Protein AF-A0A1H2U9B5-F1 (afdb_monomer_lite)

Foldseek 3Di:
DDDDPPPVVVVVVVVVVVVVVVVCVVVVVVVVVVVVVVVVVVVVVVVVVVVVVVVVCCCVQPVPLQNVQDDDDDDPDCVQWDWDDDSPDDDDDDDPDDDDDDDDTDTPPDDPPDDDD

Organism: NCBI:txid1122204

Sequence (117 aa):
MRVSGFASGMDIDQTVKDLMRAERQPINKLNQQKQTLEWQTEMYQDVNKRFFDFRNTIFDSIMKKSSMTDRSATSTNDSRVSATASADAGKCYLFGQRGQTAGKISIAEQLRTGGRT

Radius of gyration: 40.45 Å; chains: 1; bounding box: 82×22×120 Å

Structure (mmCIF, N/CA/C/O backbone):
data_AF-A0A1H2U9B5-F1
#
_entry.id   AF-A0A1H2U9B5-F1
#
loop_
_atom_site.group_PDB
_atom_site.id
_atom_site.type_symbol
_atom_site.label_atom_id
_atom_site.label_alt_id
_atom_site.label_comp_id
_atom_site.label_asym_id
_atom_site.label_entity_id
_atom_site.label_seq_id
_atom_site.pdbx_PDB_ins_code
_atom_site.Cartn_x
_atom_site.Cartn_y
_atom_site.Cartn_z
_atom_site.occupancy
_atom_site.B_iso_or_equiv
_atom_site.auth_seq_id
_atom_site.auth_comp_id
_atom_site.auth_asym_id
_atom_site.auth_atom_id
_atom_site.pdbx_PDB_model_num
ATOM 1 N N . MET A 1 1 ? -55.841 12.483 52.444 1.00 50.00 1 MET A N 1
ATOM 2 C CA . MET A 1 1 ? -56.048 11.501 51.358 1.00 50.00 1 MET A CA 1
ATOM 3 C C . MET A 1 1 ? -54.765 11.426 50.530 1.00 50.00 1 MET A C 1
ATOM 5 O O . MET A 1 1 ? -54.327 12.457 50.053 1.00 50.00 1 MET A O 1
ATOM 9 N N . ARG A 1 2 ? -54.150 10.234 50.465 1.00 55.69 2 ARG A N 1
ATOM 10 C CA . ARG A 1 2 ? -53.255 9.679 49.423 1.00 55.69 2 ARG A CA 1
ATOM 11 C C . ARG A 1 2 ? -52.296 10.618 48.657 1.00 55.69 2 ARG A C 1
ATOM 13 O O . ARG A 1 2 ? -52.652 11.158 47.621 1.00 55.69 2 ARG A O 1
ATOM 20 N N . VAL A 1 3 ? -51.025 10.594 49.065 1.00 54.19 3 VAL A N 1
ATOM 21 C CA . VAL A 1 3 ? -49.849 10.710 48.181 1.00 54.19 3 VAL A CA 1
ATOM 22 C C . VAL A 1 3 ? -48.895 9.581 48.579 1.00 54.19 3 VAL A C 1
ATOM 24 O O . VAL A 1 3 ? -48.069 9.735 49.468 1.00 54.19 3 VAL A O 1
ATOM 27 N N . SER A 1 4 ? -49.080 8.393 48.004 1.00 54.91 4 SER A N 1
ATOM 28 C CA . SER A 1 4 ? -48.183 7.244 48.231 1.00 54.91 4 SER A CA 1
ATOM 29 C C . SER A 1 4 ? -48.045 6.341 46.998 1.00 54.91 4 SER A C 1
ATOM 31 O O . SER A 1 4 ? -47.669 5.184 47.125 1.00 54.91 4 SER A O 1
ATOM 33 N N . GLY A 1 5 ? -48.395 6.842 45.806 1.00 59.06 5 GLY A N 1
ATOM 34 C CA . GLY A 1 5 ? -48.491 6.033 44.581 1.00 59.06 5 GLY A CA 1
ATOM 35 C C . GLY A 1 5 ? -47.499 6.367 43.461 1.00 59.06 5 GLY A C 1
ATOM 36 O O . GLY A 1 5 ? -47.541 5.697 42.441 1.00 59.06 5 GLY A O 1
ATOM 37 N N . PHE A 1 6 ? -46.628 7.375 43.610 1.00 58.81 6 PHE A N 1
ATOM 38 C CA . PHE A 1 6 ? -45.751 7.854 42.519 1.00 58.81 6 PHE A CA 1
ATOM 39 C C . PHE A 1 6 ? -44.243 7.640 42.736 1.00 58.81 6 PHE A C 1
ATOM 41 O O . PHE A 1 6 ? -43.470 7.828 41.802 1.00 58.81 6 PHE A O 1
ATOM 48 N N . ALA A 1 7 ? -43.799 7.235 43.929 1.00 58.94 7 ALA A N 1
ATOM 49 C CA . ALA A 1 7 ? -42.367 7.124 44.230 1.00 58.94 7 ALA A CA 1
ATOM 50 C C . ALA A 1 7 ? -41.742 5.784 43.796 1.00 58.94 7 ALA A C 1
ATOM 52 O O . ALA A 1 7 ? -40.543 5.716 43.553 1.00 58.94 7 ALA A O 1
ATOM 53 N N . SER A 1 8 ? -42.541 4.722 43.658 1.00 58.38 8 SER A N 1
ATOM 54 C CA . SER A 1 8 ? -42.009 3.373 43.420 1.00 58.38 8 SER A CA 1
ATOM 55 C C . SER A 1 8 ? -41.614 3.108 41.964 1.00 58.38 8 SER A C 1
ATOM 57 O O . SER A 1 8 ? -40.724 2.308 41.730 1.00 58.38 8 SER A O 1
ATOM 59 N N . GLY A 1 9 ? -42.221 3.779 40.979 1.00 65.44 9 GLY A N 1
ATOM 60 C CA . GLY A 1 9 ? -41.834 3.612 39.568 1.00 65.44 9 GLY A CA 1
ATOM 61 C C . GLY A 1 9 ? -40.499 4.284 39.225 1.00 65.44 9 GLY A C 1
ATOM 62 O O . GLY A 1 9 ? -39.685 3.714 38.512 1.00 65.44 9 GLY A O 1
ATOM 63 N N . MET A 1 10 ? -40.233 5.466 39.795 1.00 73.19 10 MET A N 1
ATOM 64 C CA . MET A 1 10 ? -39.047 6.266 39.461 1.00 73.19 10 MET A CA 1
ATOM 65 C C . MET A 1 10 ? -37.734 5.655 39.975 1.00 73.19 10 MET A C 1
ATOM 67 O O . MET A 1 10 ? -36.717 5.733 39.288 1.00 73.19 10 MET A O 1
ATOM 71 N N . ASP A 1 11 ? -37.751 5.038 41.156 1.00 73.50 11 ASP A N 1
ATOM 72 C CA . ASP A 1 11 ? -36.564 4.413 41.755 1.00 73.50 11 ASP A CA 1
ATOM 73 C C . ASP A 1 11 ? -36.271 3.028 41.141 1.00 73.50 11 ASP A C 1
ATOM 75 O O . ASP A 1 11 ? -35.123 2.646 40.909 1.00 73.50 11 ASP A O 1
ATOM 79 N N . ILE A 1 12 ? -37.320 2.295 40.751 1.00 75.44 12 ILE A N 1
ATOM 80 C CA . ILE A 1 12 ? -37.180 1.019 40.036 1.00 75.44 12 ILE A CA 1
ATOM 81 C C . ILE A 1 12 ? -36.638 1.249 38.618 1.00 75.44 12 ILE A C 1
ATOM 83 O O . ILE A 1 12 ? -35.716 0.560 38.194 1.00 75.44 12 ILE A O 1
ATOM 87 N N . ASP A 1 13 ? -37.127 2.255 37.891 1.00 77.81 13 ASP A N 1
ATOM 88 C CA . ASP A 1 13 ? -36.622 2.555 36.546 1.00 77.81 13 ASP A CA 1
ATOM 89 C C . ASP A 1 13 ? -35.153 3.017 36.548 1.00 77.81 13 ASP A C 1
ATOM 91 O O . ASP A 1 13 ? -34.411 2.702 35.614 1.00 77.81 13 ASP A O 1
ATOM 95 N N . GLN A 1 14 ? -34.712 3.742 37.586 1.00 83.25 14 GLN A N 1
ATOM 96 C CA . GLN A 1 14 ? -33.307 4.134 37.780 1.00 83.25 14 GLN A CA 1
ATOM 97 C C . GLN A 1 14 ? -32.426 2.921 38.096 1.00 83.25 14 GLN A C 1
ATOM 99 O O . GLN A 1 14 ? -31.440 2.680 37.399 1.00 83.25 14 GLN A O 1
ATOM 104 N N . THR A 1 15 ? -32.817 2.108 39.079 1.00 80.25 15 THR A N 1
ATOM 105 C CA . THR A 1 15 ? -32.062 0.905 39.466 1.00 80.25 15 THR A CA 1
ATOM 106 C C . THR A 1 15 ? -31.976 -0.117 38.331 1.00 80.25 15 THR A C 1
ATOM 108 O O . THR A 1 15 ? -30.903 -0.661 38.073 1.00 80.25 15 THR A O 1
ATOM 111 N N . VAL A 1 16 ? -33.056 -0.320 37.569 1.00 83.44 16 VAL A N 1
ATOM 112 C CA . VAL A 1 16 ? -33.062 -1.179 36.374 1.00 83.44 16 VAL A CA 1
ATOM 113 C C . VAL A 1 16 ? -32.195 -0.591 35.258 1.00 83.44 16 VAL A C 1
ATOM 115 O O . VAL A 1 16 ? -31.463 -1.336 34.602 1.00 83.44 16 VAL A O 1
ATOM 118 N N . LYS A 1 17 ? -32.211 0.732 35.037 1.00 84.44 17 LYS A N 1
ATOM 119 C CA . LYS A 1 17 ? -31.313 1.385 34.065 1.00 84.44 17 LYS A CA 1
ATOM 120 C C . LYS A 1 17 ? -29.847 1.211 34.422 1.00 84.44 17 LYS A C 1
ATOM 122 O O . LYS A 1 17 ? -29.038 0.969 33.525 1.00 84.44 17 LYS A O 1
ATOM 127 N N . ASP A 1 18 ? -29.500 1.353 35.691 1.00 83.12 18 ASP A N 1
ATOM 128 C CA . ASP A 1 18 ? -28.118 1.246 36.141 1.00 83.12 18 ASP A CA 1
ATOM 129 C C . ASP A 1 18 ? -27.631 -0.207 36.114 1.00 83.12 18 ASP A C 1
ATOM 131 O O . ASP A 1 18 ? -26.507 -0.462 35.675 1.00 83.12 18 ASP A O 1
ATOM 135 N N . LEU A 1 19 ? -28.506 -1.174 36.408 1.00 83.19 19 LEU A N 1
ATOM 136 C CA . LEU A 1 19 ? -28.222 -2.596 36.207 1.00 83.19 19 LEU A CA 1
ATOM 137 C C . LEU A 1 19 ? -28.031 -2.931 34.717 1.00 83.19 19 LEU A C 1
ATOM 139 O O . LEU A 1 19 ? -27.053 -3.574 34.341 1.00 83.19 19 LEU A O 1
ATOM 143 N N . MET A 1 20 ? -28.905 -2.413 33.846 1.00 83.75 20 MET A N 1
ATOM 144 C CA . MET A 1 20 ? -28.783 -2.544 32.388 1.00 83.75 20 MET A CA 1
ATOM 145 C C . MET A 1 20 ? -27.501 -1.895 31.84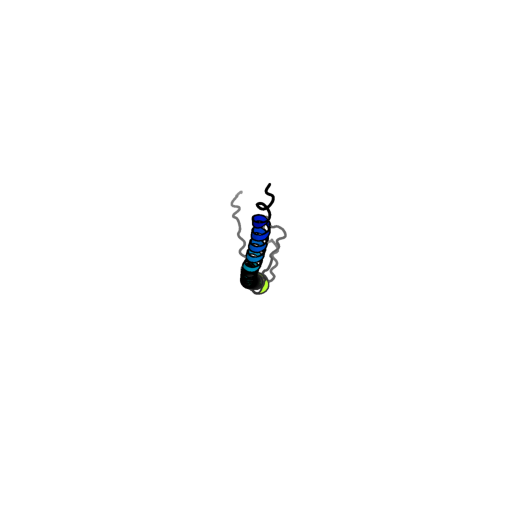9 1.00 83.75 20 MET A C 1
ATOM 147 O O . MET A 1 20 ? -26.919 -2.384 30.882 1.00 83.75 20 MET A O 1
ATOM 151 N N . ARG A 1 21 ? -27.030 -0.793 32.444 1.00 82.00 21 ARG A N 1
ATOM 152 C CA . ARG A 1 21 ? -25.741 -0.176 32.091 1.00 82.00 21 ARG A CA 1
ATOM 153 C C . ARG A 1 21 ? -24.562 -1.047 32.509 1.00 82.00 21 ARG A C 1
ATOM 155 O O . ARG A 1 21 ? -23.646 -1.204 31.704 1.00 82.00 21 ARG A O 1
ATOM 162 N N . ALA A 1 22 ? -24.593 -1.616 33.713 1.00 81.06 22 ALA A N 1
ATOM 163 C CA . ALA A 1 22 ? -23.559 -2.528 34.200 1.00 81.06 22 ALA A CA 1
ATOM 164 C C . ALA A 1 22 ? -23.458 -3.789 33.322 1.00 81.06 22 ALA A C 1
ATOM 166 O O . ALA A 1 22 ? -22.364 -4.170 32.915 1.00 81.06 22 ALA A O 1
ATOM 167 N N . GLU A 1 23 ? -24.595 -4.360 32.923 1.00 80.12 23 GLU A N 1
ATOM 168 C CA . GLU A 1 23 ? -24.694 -5.490 31.982 1.00 80.12 23 GLU A CA 1
ATOM 169 C C . GLU A 1 23 ? -24.221 -5.145 30.555 1.00 80.12 23 GLU A C 1
ATOM 171 O O . GLU A 1 23 ? -23.644 -5.977 29.855 1.00 80.12 23 GLU A O 1
ATOM 176 N N . ARG A 1 24 ? -24.392 -3.896 30.104 1.00 85.06 24 ARG A N 1
ATOM 177 C CA . ARG A 1 24 ? -23.911 -3.446 28.782 1.00 85.06 24 ARG A CA 1
ATOM 178 C C . ARG A 1 24 ? -22.403 -3.195 28.729 1.00 85.06 24 ARG A C 1
ATOM 180 O O . ARG A 1 24 ? -21.826 -3.224 27.643 1.00 85.06 24 ARG A O 1
ATOM 187 N N . GLN A 1 25 ? -21.740 -2.954 29.862 1.00 84.56 25 GLN A N 1
ATOM 188 C CA . GLN A 1 25 ? -20.287 -2.749 29.906 1.00 84.56 25 GLN A CA 1
ATOM 189 C C . GLN A 1 25 ? -19.459 -3.920 29.336 1.00 84.56 25 GLN A C 1
ATOM 191 O O . GLN A 1 25 ? -18.570 -3.647 28.522 1.00 84.56 25 GLN A O 1
ATOM 196 N N . PRO A 1 26 ? -19.694 -5.200 29.697 1.00 86.44 26 PRO A N 1
ATOM 197 C CA . PRO A 1 26 ? -18.961 -6.321 29.107 1.00 86.44 26 PRO A CA 1
ATOM 198 C C . PRO A 1 26 ? -19.242 -6.475 27.608 1.00 86.44 26 PRO A C 1
ATOM 200 O O . PRO A 1 26 ? -18.314 -6.732 26.844 1.00 86.44 26 PRO A O 1
ATOM 203 N N . ILE A 1 27 ? -20.479 -6.229 27.165 1.00 87.50 27 ILE A N 1
ATOM 204 C CA . ILE A 1 27 ? -20.845 -6.255 25.739 1.00 87.50 27 ILE A CA 1
ATOM 205 C C . ILE A 1 27 ? -20.052 -5.198 24.961 1.00 87.50 27 ILE A C 1
ATOM 207 O O . ILE A 1 27 ? -19.487 -5.490 23.908 1.00 87.50 27 ILE A O 1
ATOM 211 N N . ASN A 1 28 ? -19.936 -3.985 25.502 1.00 86.75 28 ASN A N 1
ATOM 212 C CA . ASN A 1 28 ? -19.150 -2.920 24.881 1.00 86.75 28 ASN A CA 1
ATOM 213 C C . ASN A 1 28 ? -17.660 -3.279 24.791 1.00 86.75 28 ASN A C 1
ATOM 215 O O . ASN A 1 28 ? -17.044 -3.040 23.754 1.00 86.75 28 ASN A O 1
ATOM 219 N N . LYS A 1 29 ? -17.087 -3.900 25.832 1.00 87.44 29 LYS A N 1
ATOM 220 C CA . LYS A 1 29 ? -15.699 -4.396 25.801 1.00 87.44 29 LYS A CA 1
ATOM 221 C C . LYS A 1 29 ? -15.496 -5.471 24.732 1.00 87.44 29 LYS A C 1
ATOM 223 O O . LYS A 1 29 ? -14.515 -5.407 24.000 1.00 87.44 29 LYS A O 1
ATOM 228 N N . LEU A 1 30 ? -16.421 -6.424 24.609 1.00 90.75 30 LEU A N 1
ATOM 229 C CA . LEU A 1 30 ? -16.357 -7.464 23.576 1.00 90.75 30 LEU A CA 1
ATOM 230 C C . LEU A 1 30 ? -16.445 -6.870 22.166 1.00 90.75 30 LEU A C 1
ATOM 232 O O . LEU A 1 30 ? -15.703 -7.288 21.281 1.00 90.75 30 LEU A O 1
ATOM 236 N N . ASN A 1 31 ? -17.296 -5.866 21.957 1.00 92.31 31 ASN A N 1
ATOM 237 C CA . ASN A 1 31 ? -17.392 -5.173 20.671 1.00 92.31 31 ASN A CA 1
ATOM 238 C C . ASN A 1 31 ? -16.112 -4.387 20.340 1.00 92.31 31 ASN A C 1
ATOM 240 O O . ASN A 1 31 ? -15.639 -4.455 19.211 1.00 92.31 31 ASN A O 1
ATOM 244 N N . GLN A 1 32 ? -15.503 -3.710 21.320 1.00 88.56 32 GLN A N 1
ATOM 245 C CA . GLN A 1 32 ? -14.209 -3.034 21.139 1.00 88.56 32 GLN A CA 1
ATOM 246 C C . GLN A 1 32 ? -13.085 -4.019 20.795 1.00 88.56 32 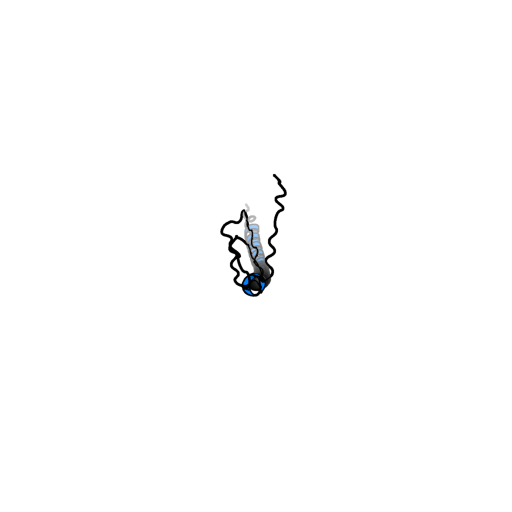GLN A C 1
ATOM 248 O O . GLN A 1 32 ? -12.264 -3.747 19.919 1.00 88.56 32 GLN A O 1
ATOM 253 N N . GLN A 1 33 ? -13.050 -5.181 21.454 1.00 92.06 33 GLN A N 1
ATOM 254 C CA . GLN A 1 33 ? -12.085 -6.239 21.146 1.00 92.06 33 GLN A CA 1
ATOM 255 C C . GLN A 1 33 ? -12.285 -6.799 19.736 1.00 92.06 33 GLN A C 1
ATOM 257 O O . GLN A 1 33 ? -11.304 -6.946 19.011 1.00 92.06 33 GLN A O 1
ATOM 262 N N . LYS A 1 34 ? -13.537 -7.056 19.327 1.00 93.50 34 LYS A N 1
ATOM 263 C CA . LYS A 1 34 ? -13.860 -7.476 17.955 1.00 93.50 34 LYS A CA 1
ATOM 264 C C . LYS A 1 34 ? -13.372 -6.460 16.933 1.00 93.50 34 LYS A C 1
ATOM 266 O O . LYS A 1 34 ? -12.620 -6.831 16.043 1.00 93.50 34 LYS A O 1
ATOM 271 N N . GLN A 1 35 ? -13.708 -5.188 17.126 1.00 93.06 35 GLN A N 1
ATOM 272 C CA . GLN A 1 35 ? -13.280 -4.113 16.234 1.00 93.06 35 GLN A CA 1
ATOM 273 C C . GLN A 1 35 ? -11.751 -4.008 16.149 1.00 93.06 35 GLN A C 1
ATOM 275 O O . GLN A 1 35 ? -11.187 -3.831 15.075 1.00 93.06 35 GLN A O 1
ATOM 280 N N . THR A 1 36 ? -11.060 -4.168 17.278 1.00 95.12 36 THR A N 1
ATOM 281 C CA . THR A 1 36 ? -9.592 -4.139 17.306 1.00 95.12 36 THR A CA 1
ATOM 282 C C . THR A 1 36 ? -8.995 -5.323 16.544 1.00 95.12 36 THR A C 1
ATOM 284 O O . THR A 1 36 ? -7.999 -5.164 15.842 1.00 95.12 36 THR A O 1
ATOM 287 N N . LEU A 1 37 ? -9.592 -6.509 16.669 1.00 94.44 37 LEU A N 1
ATOM 288 C CA . LEU A 1 37 ? -9.153 -7.709 15.961 1.00 94.44 37 LEU A CA 1
ATOM 289 C C . LEU A 1 37 ? -9.420 -7.602 14.454 1.00 94.44 37 LEU A C 1
ATOM 291 O O . LEU A 1 37 ? -8.543 -7.935 13.662 1.00 94.44 37 LEU A O 1
ATOM 295 N N . GLU A 1 38 ? -10.578 -7.070 14.063 1.00 95.88 38 GLU A N 1
ATOM 296 C CA . GLU A 1 38 ? -10.903 -6.744 12.671 1.00 95.88 38 GLU A CA 1
ATOM 297 C C . GLU A 1 38 ? -9.850 -5.798 12.083 1.00 95.88 38 GLU A C 1
ATOM 299 O O . GLU A 1 38 ? -9.204 -6.154 11.096 1.00 95.88 38 GLU A O 1
ATOM 304 N N . TRP A 1 39 ? -9.546 -4.682 12.755 1.00 96.44 39 TRP A N 1
ATOM 305 C CA . TRP A 1 39 ? -8.487 -3.768 12.318 1.00 96.44 39 TRP A CA 1
ATOM 306 C C . TRP A 1 39 ? -7.121 -4.438 12.206 1.00 96.44 39 TRP A C 1
ATOM 308 O O . TRP A 1 39 ? -6.402 -4.193 11.243 1.00 96.44 39 TRP A O 1
ATOM 318 N N . GLN A 1 40 ? -6.743 -5.308 13.145 1.00 94.75 40 GLN A N 1
ATOM 319 C CA . GLN A 1 40 ? -5.485 -6.050 13.028 1.00 94.75 40 GLN A CA 1
ATOM 320 C C . GLN A 1 40 ? -5.472 -6.909 11.762 1.00 94.75 40 GLN A C 1
ATOM 322 O O . GLN A 1 40 ? -4.509 -6.856 10.999 1.00 94.75 40 GLN A O 1
ATOM 327 N N . THR A 1 41 ? -6.540 -7.669 11.504 1.00 95.62 41 THR A N 1
ATOM 328 C CA . THR A 1 41 ? -6.623 -8.515 10.306 1.00 95.62 41 THR A CA 1
ATOM 329 C C . THR A 1 41 ? -6.608 -7.704 9.012 1.00 95.62 41 THR A C 1
ATOM 331 O O . THR A 1 41 ? -5.903 -8.082 8.075 1.00 95.62 41 THR A O 1
ATOM 334 N N . GLU A 1 42 ? -7.305 -6.567 8.970 1.00 95.50 42 GLU A N 1
ATOM 335 C CA . GLU A 1 42 ? -7.293 -5.643 7.834 1.00 95.50 42 GLU A CA 1
ATOM 336 C C . GLU A 1 42 ? -5.887 -5.094 7.581 1.00 95.50 42 GLU A C 1
ATOM 338 O O . GLU A 1 42 ? -5.412 -5.118 6.445 1.00 95.50 42 GLU A O 1
ATOM 343 N N . MET A 1 43 ? -5.178 -4.685 8.637 1.00 95.38 43 MET A N 1
ATOM 344 C CA . MET A 1 43 ? -3.803 -4.191 8.537 1.00 95.38 43 MET A CA 1
ATOM 345 C C . MET A 1 43 ? -2.846 -5.273 8.028 1.00 95.38 43 MET A C 1
ATOM 347 O O . MET A 1 43 ? -2.018 -4.992 7.163 1.00 95.38 43 MET A O 1
ATOM 351 N N . TYR A 1 44 ? -2.975 -6.523 8.487 1.00 95.31 44 TYR A N 1
ATOM 352 C CA . TYR A 1 44 ? -2.166 -7.629 7.961 1.00 95.31 44 TYR A CA 1
ATOM 353 C C . TYR A 1 44 ? -2.415 -7.870 6.470 1.00 95.31 44 TYR A C 1
ATOM 355 O O . TYR A 1 44 ? -1.469 -8.073 5.705 1.00 95.31 44 TYR A O 1
ATOM 363 N N . GLN A 1 45 ? -3.676 -7.833 6.040 1.00 96.19 45 GLN A N 1
ATOM 364 C CA . GLN A 1 45 ? -4.019 -8.001 4.630 1.00 96.19 45 GLN A CA 1
ATOM 365 C C . GLN A 1 45 ? -3.507 -6.840 3.771 1.00 96.19 45 GLN A C 1
ATOM 367 O O . GLN A 1 45 ? -2.982 -7.082 2.684 1.00 96.19 45 GLN A O 1
ATOM 372 N N . ASP A 1 46 ? -3.634 -5.599 4.244 1.00 96.31 46 ASP A N 1
ATOM 373 C CA . ASP A 1 46 ? -3.160 -4.408 3.534 1.00 96.31 46 ASP A CA 1
ATOM 374 C C . ASP A 1 46 ? -1.634 -4.416 3.383 1.00 96.31 46 ASP A C 1
ATOM 376 O O . ASP A 1 46 ? -1.106 -4.248 2.285 1.00 96.31 46 ASP A O 1
ATOM 380 N N . VAL A 1 47 ? -0.908 -4.725 4.459 1.00 95.31 47 VAL A N 1
ATOM 381 C CA . VAL A 1 47 ? 0.553 -4.856 4.422 1.00 95.31 47 VAL A CA 1
ATOM 382 C C . VAL A 1 47 ? 0.984 -5.925 3.414 1.00 95.31 47 VAL A C 1
ATOM 384 O O . VAL A 1 47 ? 1.888 -5.681 2.615 1.00 95.31 47 VAL A O 1
ATOM 387 N N . ASN A 1 48 ? 0.313 -7.080 3.379 1.00 93.94 48 ASN A N 1
ATOM 388 C CA . ASN A 1 48 ? 0.635 -8.134 2.417 1.00 93.94 48 ASN A CA 1
ATOM 389 C C . ASN A 1 48 ? 0.408 -7.694 0.957 1.00 93.94 48 ASN A C 1
ATOM 391 O O . ASN A 1 48 ? 1.250 -7.956 0.097 1.00 93.94 48 ASN A O 1
ATOM 395 N N . LYS A 1 49 ? -0.690 -6.977 0.677 1.00 95.81 49 LYS A N 1
ATOM 396 C CA . LYS A 1 49 ? -0.953 -6.400 -0.655 1.00 95.81 49 LYS A CA 1
ATOM 397 C C . LYS A 1 49 ? 0.135 -5.406 -1.053 1.00 95.81 49 LYS A C 1
ATOM 399 O O . LYS A 1 49 ? 0.717 -5.534 -2.125 1.00 95.81 49 LYS A O 1
ATOM 404 N N . ARG A 1 50 ? 0.495 -4.487 -0.153 1.00 93.25 50 ARG A N 1
ATOM 405 C CA . ARG A 1 50 ? 1.560 -3.501 -0.391 1.00 93.25 50 ARG A CA 1
ATOM 406 C C . ARG A 1 50 ? 2.909 -4.158 -0.679 1.00 93.25 50 ARG A C 1
ATOM 408 O O . ARG A 1 50 ? 3.627 -3.702 -1.565 1.00 93.25 50 ARG A O 1
ATOM 415 N N . PHE A 1 51 ? 3.256 -5.238 0.023 1.00 92.81 51 PHE A N 1
ATOM 416 C CA . PHE A 1 51 ? 4.481 -5.991 -0.262 1.00 92.81 51 PHE A CA 1
ATOM 417 C C . PHE A 1 51 ? 4.448 -6.671 -1.633 1.00 92.81 51 PHE A C 1
ATOM 419 O O . PHE A 1 51 ? 5.460 -6.666 -2.339 1.00 92.81 51 PHE A O 1
ATOM 426 N N . PHE A 1 52 ? 3.305 -7.230 -2.029 1.00 93.00 52 PHE A N 1
ATOM 427 C CA . PHE A 1 52 ? 3.127 -7.817 -3.356 1.00 93.00 52 PHE A CA 1
ATOM 428 C C . PHE A 1 52 ? 3.265 -6.767 -4.469 1.00 93.00 52 PHE A C 1
ATOM 430 O O . PHE A 1 52 ? 4.008 -6.978 -5.429 1.00 93.00 52 PHE A O 1
ATOM 437 N N . ASP A 1 53 ? 2.638 -5.605 -4.305 1.00 91.88 53 ASP A N 1
ATOM 438 C CA . ASP A 1 53 ? 2.707 -4.512 -5.278 1.00 91.88 53 ASP A CA 1
ATOM 439 C C . ASP A 1 53 ? 4.116 -3.923 -5.379 1.00 91.88 53 ASP A C 1
ATOM 441 O O . ASP A 1 53 ? 4.629 -3.701 -6.479 1.00 91.88 53 ASP A O 1
ATOM 445 N N . PHE A 1 54 ? 4.790 -3.734 -4.242 1.00 89.38 54 PHE A N 1
ATOM 446 C CA . PHE A 1 54 ? 6.180 -3.287 -4.201 1.00 89.38 54 PHE A CA 1
ATOM 447 C C . PHE A 1 54 ? 7.105 -4.264 -4.931 1.00 89.38 54 PHE A C 1
ATOM 449 O O . PHE A 1 54 ? 7.919 -3.850 -5.760 1.00 89.38 54 PHE A O 1
ATOM 456 N N . ARG A 1 55 ? 6.937 -5.569 -4.677 1.00 86.75 55 ARG A N 1
ATOM 457 C CA . ARG A 1 55 ? 7.661 -6.625 -5.387 1.00 86.75 55 ARG A CA 1
ATOM 458 C C . ARG A 1 55 ? 7.444 -6.495 -6.895 1.00 86.75 55 ARG A C 1
ATOM 460 O O . ARG A 1 55 ? 8.423 -6.414 -7.631 1.00 86.75 55 ARG A O 1
ATOM 467 N N . ASN A 1 56 ? 6.199 -6.433 -7.357 1.00 87.06 56 ASN A N 1
ATOM 468 C CA . ASN A 1 56 ? 5.893 -6.348 -8.788 1.00 87.06 56 ASN A CA 1
ATOM 469 C C . ASN A 1 56 ? 6.474 -5.090 -9.436 1.00 87.06 56 ASN A C 1
ATOM 471 O O . ASN A 1 56 ? 7.072 -5.174 -10.506 1.00 87.06 56 ASN A O 1
ATOM 475 N N . THR A 1 57 ? 6.370 -3.950 -8.756 1.00 84.31 57 THR A N 1
ATOM 476 C CA . THR A 1 57 ? 6.900 -2.670 -9.240 1.00 84.31 57 THR A CA 1
ATOM 477 C C . THR A 1 57 ? 8.417 -2.726 -9.410 1.00 84.31 57 THR A C 1
ATOM 479 O O . THR A 1 57 ? 8.939 -2.309 -10.442 1.00 84.31 57 THR A O 1
ATOM 482 N N . ILE A 1 58 ? 9.144 -3.291 -8.439 1.00 83.12 58 ILE A N 1
ATOM 483 C CA . ILE A 1 58 ? 10.599 -3.470 -8.554 1.00 83.12 58 ILE A CA 1
ATOM 484 C C . ILE A 1 58 ? 10.950 -4.448 -9.674 1.00 83.12 58 ILE A C 1
ATOM 486 O O . ILE A 1 58 ? 11.884 -4.193 -10.438 1.00 83.12 58 ILE A O 1
ATOM 490 N N . PHE A 1 59 ? 10.228 -5.564 -9.780 1.00 79.69 59 PHE A N 1
ATOM 491 C CA . PHE A 1 59 ? 10.511 -6.563 -10.803 1.00 79.69 59 PHE A CA 1
ATOM 492 C C . PHE A 1 59 ? 10.293 -6.021 -12.220 1.00 79.69 59 PHE A C 1
ATOM 494 O O . PHE A 1 59 ? 11.156 -6.232 -13.070 1.00 79.69 59 PHE A O 1
ATOM 501 N N . ASP A 1 60 ? 9.194 -5.308 -12.475 1.00 76.38 60 ASP A N 1
ATOM 502 C CA . ASP A 1 60 ? 8.878 -4.786 -13.811 1.00 76.38 60 ASP A CA 1
ATOM 503 C C . ASP A 1 60 ? 9.721 -3.554 -14.182 1.00 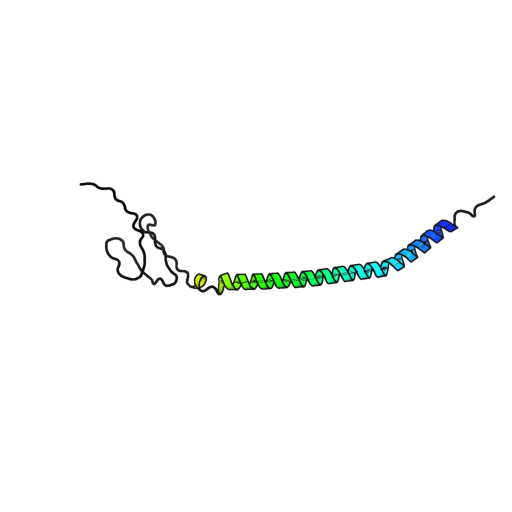76.38 60 ASP A C 1
ATOM 505 O O . ASP A 1 60 ? 10.148 -3.416 -15.329 1.00 76.38 60 ASP A O 1
ATOM 509 N N . SER A 1 61 ? 10.027 -2.689 -13.210 1.00 71.88 61 SER A N 1
ATOM 510 C CA . SER A 1 61 ? 10.782 -1.455 -13.457 1.00 71.88 61 SER A CA 1
ATOM 511 C C . SER A 1 61 ? 12.298 -1.670 -13.468 1.00 71.88 61 SER A C 1
ATOM 513 O O . SER A 1 61 ? 12.983 -1.243 -14.395 1.00 71.88 61 SER A O 1
ATOM 515 N N . ILE A 1 62 ? 12.839 -2.354 -12.456 1.00 69.25 62 ILE A N 1
ATOM 516 C CA . ILE A 1 62 ? 14.288 -2.383 -12.202 1.00 69.25 62 ILE A CA 1
ATOM 517 C C . ILE A 1 62 ? 14.911 -3.706 -12.645 1.00 69.25 62 ILE A C 1
ATOM 519 O O . ILE A 1 62 ? 15.969 -3.707 -13.265 1.00 69.25 62 ILE A O 1
ATOM 523 N N . MET A 1 63 ? 14.289 -4.846 -12.331 1.00 70.31 63 MET A N 1
ATOM 524 C CA . MET A 1 63 ? 14.907 -6.152 -12.617 1.00 70.31 63 MET A CA 1
ATOM 525 C C . MET A 1 63 ? 14.625 -6.675 -14.025 1.00 70.31 63 MET A C 1
ATOM 527 O O . MET A 1 63 ? 15.277 -7.618 -14.483 1.00 70.31 63 MET A O 1
ATOM 531 N N . LYS A 1 64 ? 13.664 -6.086 -14.736 1.00 75.62 64 LYS A N 1
ATOM 532 C CA . LYS A 1 64 ? 13.356 -6.477 -16.105 1.00 75.62 64 LYS A CA 1
ATOM 533 C C . LYS A 1 64 ? 14.504 -6.058 -17.018 1.00 75.62 64 LYS A C 1
ATOM 535 O O . LYS A 1 64 ? 14.649 -4.892 -17.371 1.00 75.62 64 LYS A O 1
ATOM 540 N N . LYS A 1 65 ? 15.294 -7.046 -17.455 1.00 66.31 65 LYS A N 1
ATOM 541 C CA . LYS A 1 65 ? 16.424 -6.869 -18.387 1.00 66.31 65 LYS A CA 1
ATOM 542 C C . LYS A 1 65 ? 16.060 -6.004 -19.599 1.00 66.31 65 LYS A C 1
ATOM 544 O O . LYS A 1 65 ? 16.883 -5.203 -20.015 1.00 66.31 65 LYS A O 1
ATOM 549 N N . SER A 1 66 ? 14.832 -6.133 -20.114 1.00 67.06 66 SER A N 1
ATOM 550 C CA . SER A 1 66 ? 14.321 -5.321 -21.228 1.00 67.06 66 SE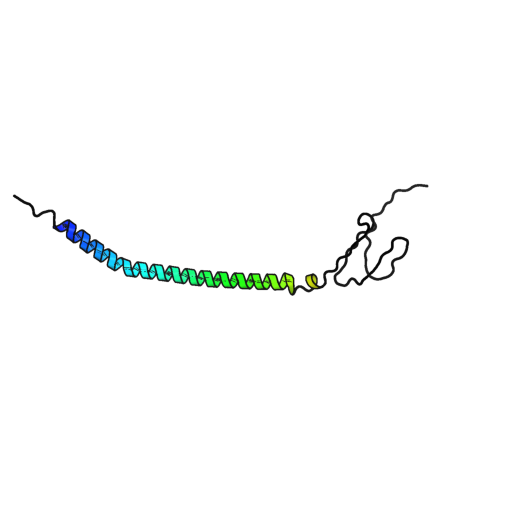R A CA 1
ATOM 551 C C . SER A 1 66 ? 14.414 -3.820 -20.945 1.00 67.06 66 SER A C 1
ATOM 553 O O . SER A 1 66 ? 15.004 -3.110 -21.748 1.00 67.06 66 SER A O 1
ATOM 555 N N . SER A 1 67 ? 13.930 -3.364 -19.784 1.00 66.50 67 SER A N 1
ATOM 556 C CA . SER A 1 67 ? 13.931 -1.949 -19.387 1.00 66.50 67 SER A CA 1
ATOM 557 C C . SER A 1 67 ? 15.351 -1.394 -19.210 1.00 66.50 67 SER A C 1
ATOM 559 O O . SER A 1 67 ? 15.598 -0.218 -19.448 1.00 66.50 67 SER A O 1
ATOM 561 N N . MET A 1 68 ? 16.315 -2.239 -18.823 1.00 69.06 68 MET A N 1
ATOM 562 C CA . MET A 1 68 ? 17.722 -1.842 -18.666 1.00 69.06 68 MET A CA 1
ATOM 563 C C . MET A 1 68 ? 18.506 -1.791 -19.982 1.00 69.06 68 MET A C 1
ATOM 565 O O . MET A 1 68 ? 19.519 -1.098 -20.068 1.00 69.06 68 MET A O 1
ATOM 569 N N . THR A 1 69 ? 18.089 -2.552 -20.994 1.00 74.88 69 THR A N 1
ATOM 570 C CA . THR A 1 69 ? 18.783 -2.637 -22.288 1.00 74.88 69 THR A CA 1
ATOM 571 C C . THR A 1 69 ? 18.095 -1.853 -23.398 1.00 74.88 69 THR A C 1
ATOM 573 O O . THR A 1 69 ? 18.516 -1.962 -24.549 1.00 74.88 69 THR A O 1
ATOM 576 N N . ASP A 1 70 ? 17.055 -1.082 -23.080 1.00 71.88 70 ASP A N 1
ATOM 577 C CA . ASP A 1 70 ? 16.344 -0.282 -24.072 1.00 71.88 70 ASP A CA 1
ATOM 578 C C . ASP A 1 70 ? 17.281 0.738 -24.725 1.00 71.88 70 ASP A C 1
ATOM 580 O O . ASP A 1 70 ? 18.029 1.472 -24.071 1.00 71.88 70 ASP A O 1
ATOM 584 N N . ARG A 1 71 ? 17.256 0.758 -26.058 1.00 75.75 71 ARG A N 1
ATOM 585 C CA . ARG A 1 71 ? 18.028 1.685 -26.884 1.00 75.75 71 ARG A CA 1
ATOM 586 C C . ARG A 1 71 ? 17.068 2.478 -27.748 1.00 75.75 71 ARG A C 1
ATOM 588 O O . ARG A 1 71 ? 16.155 1.915 -28.341 1.00 75.75 71 ARG A O 1
ATOM 595 N N . SER A 1 72 ? 17.291 3.783 -27.836 1.00 73.19 72 SER A N 1
ATOM 596 C CA . SER A 1 72 ? 16.548 4.660 -28.734 1.00 73.19 72 SER A CA 1
ATOM 597 C C . SER A 1 72 ? 17.307 4.841 -30.047 1.00 73.19 72 SER A C 1
ATOM 599 O O . SER A 1 72 ? 18.535 4.941 -30.073 1.00 73.19 72 SER A O 1
ATOM 601 N N . ALA A 1 73 ? 16.565 4.873 -31.152 1.00 72.88 73 ALA A N 1
ATOM 602 C CA . ALA A 1 73 ? 17.075 5.282 -32.451 1.00 72.88 73 ALA A CA 1
ATOM 603 C C . ALA A 1 73 ? 16.429 6.619 -32.815 1.00 72.88 73 ALA A C 1
ATOM 605 O O . ALA A 1 73 ? 15.207 6.741 -32.786 1.00 72.88 73 ALA A O 1
ATOM 606 N N . THR A 1 74 ? 17.249 7.611 -33.150 1.00 70.12 74 THR A N 1
ATOM 607 C CA . THR A 1 74 ? 16.781 8.941 -33.549 1.00 70.12 74 THR A CA 1
ATOM 608 C C . THR A 1 74 ? 17.096 9.154 -35.022 1.00 70.12 74 THR A C 1
ATOM 610 O O . THR A 1 74 ? 18.241 8.973 -35.439 1.00 70.12 74 THR A O 1
ATOM 613 N N . SER A 1 75 ? 16.093 9.551 -35.807 1.00 71.50 75 SER A N 1
ATOM 614 C CA . SER A 1 75 ? 16.249 9.909 -37.219 1.00 71.50 75 SER A CA 1
ATOM 615 C C . SER A 1 75 ? 16.156 11.421 -37.391 1.00 71.50 75 SER A C 1
ATOM 617 O O . SER A 1 75 ? 15.283 12.073 -36.827 1.00 71.50 75 SER A O 1
ATOM 619 N N . THR A 1 76 ? 17.039 12.003 -38.202 1.00 72.94 76 THR A N 1
ATOM 620 C CA . THR A 1 76 ? 16.954 13.429 -38.566 1.00 72.94 76 THR A CA 1
ATOM 621 C C . THR A 1 76 ? 15.785 13.703 -39.524 1.00 72.94 76 THR A C 1
ATOM 623 O O . THR A 1 76 ? 15.386 14.851 -39.694 1.00 72.94 76 THR A O 1
ATOM 626 N N . ASN A 1 77 ? 15.221 12.668 -40.163 1.00 69.12 77 ASN A N 1
ATOM 627 C CA . ASN A 1 77 ? 14.043 12.796 -41.018 1.00 69.12 77 ASN A CA 1
ATOM 628 C C . ASN A 1 77 ? 13.165 11.530 -40.968 1.00 69.12 77 ASN A C 1
ATOM 630 O O . ASN A 1 77 ? 13.272 10.648 -41.827 1.00 69.12 77 ASN A O 1
ATOM 634 N N . ASP A 1 78 ? 12.260 11.477 -39.987 1.00 67.56 78 ASP A N 1
ATOM 635 C CA . ASP A 1 78 ? 11.342 10.347 -39.767 1.00 67.56 78 ASP A CA 1
ATOM 636 C C . ASP A 1 78 ? 10.379 10.082 -40.934 1.00 67.56 78 ASP A C 1
ATOM 638 O O . ASP A 1 78 ? 9.923 8.957 -41.112 1.00 67.56 78 ASP A O 1
ATOM 642 N N . SER A 1 79 ? 10.099 11.078 -41.785 1.00 66.56 79 SER A N 1
ATOM 643 C CA . SER A 1 79 ? 9.204 10.897 -42.942 1.00 66.56 79 SER A CA 1
ATOM 644 C C . SER A 1 79 ? 9.812 10.052 -44.068 1.00 66.56 79 SER A C 1
ATOM 646 O O . SER A 1 79 ? 9.095 9.588 -44.954 1.00 66.56 79 SER A O 1
ATOM 648 N N . ARG A 1 80 ? 11.140 9.866 -44.063 1.00 62.25 80 ARG A N 1
ATOM 649 C CA . ARG A 1 80 ? 11.874 9.136 -45.108 1.00 62.25 80 ARG A CA 1
ATOM 650 C C . ARG A 1 80 ? 12.579 7.891 -44.590 1.00 62.25 80 ARG A C 1
ATOM 652 O O . ARG A 1 80 ? 12.769 6.958 -45.363 1.00 62.25 80 ARG A O 1
ATOM 659 N N . VAL A 1 81 ? 13.003 7.893 -43.327 1.00 63.03 81 VAL A N 1
ATOM 660 C CA . VAL A 1 81 ? 13.701 6.769 -42.698 1.00 63.03 81 VAL A CA 1
ATOM 661 C C . VAL A 1 81 ? 13.247 6.667 -41.249 1.00 63.03 81 VAL A C 1
ATOM 663 O O . VAL A 1 81 ? 13.605 7.513 -40.431 1.00 63.03 81 VAL A O 1
ATOM 666 N N . SER A 1 82 ? 12.499 5.610 -40.942 1.00 66.00 82 SER A N 1
ATOM 667 C CA . SER A 1 82 ? 12.180 5.196 -39.577 1.00 66.00 82 SER A CA 1
ATOM 668 C C . SER A 1 82 ? 13.204 4.168 -39.102 1.00 66.00 82 SER A C 1
ATOM 670 O O . SER A 1 82 ? 13.480 3.200 -39.816 1.00 66.00 82 SER A O 1
ATOM 672 N N . ALA A 1 83 ? 13.739 4.345 -37.898 1.00 65.38 83 ALA A N 1
ATOM 673 C CA . ALA A 1 83 ? 14.658 3.395 -37.284 1.00 65.38 83 ALA A CA 1
ATOM 674 C C . ALA A 1 83 ? 14.068 2.861 -35.975 1.00 65.38 83 ALA A C 1
ATOM 676 O 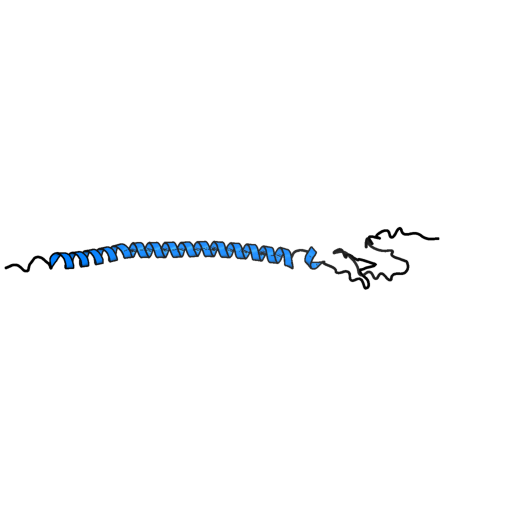O . ALA A 1 83 ? 13.587 3.623 -35.141 1.00 65.38 83 ALA A O 1
ATOM 677 N N . THR A 1 84 ? 14.132 1.546 -35.782 1.00 71.81 84 THR A N 1
ATOM 678 C CA . THR A 1 84 ? 13.757 0.884 -34.528 1.00 71.81 84 THR A CA 1
ATOM 679 C C . THR A 1 84 ? 14.983 0.159 -33.995 1.00 71.81 84 THR A C 1
ATOM 681 O O . THR A 1 84 ? 15.588 -0.638 -34.712 1.00 71.81 84 THR A O 1
ATOM 684 N N . ALA A 1 85 ? 15.379 0.449 -32.756 1.00 70.75 85 ALA A N 1
ATOM 685 C CA . ALA A 1 85 ? 16.514 -0.203 -32.114 1.00 70.75 85 ALA A CA 1
ATOM 686 C C . ALA A 1 85 ? 16.040 -1.375 -31.248 1.00 70.75 85 ALA A C 1
ATOM 688 O O . ALA A 1 85 ? 15.138 -1.237 -30.427 1.00 70.75 85 ALA A O 1
ATOM 689 N N . SER A 1 86 ? 16.666 -2.536 -31.431 1.00 75.69 86 SER A N 1
ATOM 690 C CA . SER A 1 86 ? 16.540 -3.672 -30.517 1.00 75.69 86 SER A CA 1
ATOM 691 C C . SER A 1 86 ? 17.502 -3.530 -29.334 1.00 75.69 86 SER A C 1
ATOM 693 O O . SER A 1 86 ? 18.526 -2.857 -29.445 1.00 75.69 86 SER A O 1
ATOM 695 N N . ALA A 1 87 ? 17.244 -4.250 -28.241 1.00 69.25 87 ALA A N 1
ATOM 696 C CA . ALA A 1 87 ? 18.087 -4.260 -27.039 1.00 69.25 87 ALA A CA 1
ATOM 697 C C . ALA A 1 87 ? 19.585 -4.555 -27.302 1.00 69.25 87 ALA A C 1
ATOM 699 O O . ALA A 1 87 ? 20.461 -4.043 -26.604 1.00 69.25 87 ALA A O 1
ATOM 700 N N . ASP A 1 88 ? 19.893 -5.333 -28.345 1.00 71.56 88 ASP A N 1
ATOM 701 C CA . ASP A 1 88 ? 21.261 -5.701 -28.739 1.00 71.56 88 ASP A CA 1
ATOM 702 C C . ASP A 1 88 ? 21.877 -4.772 -29.812 1.00 71.56 88 ASP A C 1
ATOM 704 O O . ASP A 1 88 ? 22.955 -5.049 -30.342 1.00 71.56 88 ASP A O 1
ATOM 708 N N . ALA A 1 89 ? 21.207 -3.673 -30.183 1.00 69.88 89 ALA A N 1
ATOM 709 C CA . ALA A 1 89 ? 21.612 -2.829 -31.311 1.00 69.88 89 ALA A CA 1
ATOM 710 C C . ALA A 1 89 ? 22.873 -2.002 -31.005 1.00 69.88 89 ALA A C 1
ATOM 712 O O . ALA A 1 89 ? 22.850 -1.131 -30.141 1.00 69.88 89 ALA A O 1
ATOM 713 N N . GLY A 1 90 ? 23.977 -2.227 -31.725 1.00 70.75 90 GLY A N 1
ATOM 714 C CA . GLY A 1 90 ? 25.206 -1.420 -31.637 1.00 70.75 90 GLY A CA 1
ATOM 715 C C . GLY A 1 90 ? 25.060 0.003 -32.204 1.00 70.75 90 GLY A C 1
ATOM 716 O O . GLY A 1 90 ? 24.098 0.306 -32.904 1.00 70.75 90 GLY A O 1
ATOM 717 N N . LYS A 1 91 ? 26.028 0.891 -31.919 1.00 64.50 91 LYS A N 1
ATOM 718 C CA . LYS A 1 91 ? 26.056 2.241 -32.516 1.00 64.50 91 LYS A CA 1
ATOM 719 C C . LYS A 1 91 ? 26.224 2.118 -34.035 1.00 64.50 91 LYS A C 1
ATOM 721 O O . LYS A 1 91 ? 27.218 1.557 -34.487 1.00 64.50 91 LYS A O 1
ATOM 726 N N . CYS A 1 92 ? 25.283 2.655 -34.807 1.00 61.16 92 CYS A N 1
ATOM 727 C CA . CYS A 1 92 ? 25.314 2.639 -36.267 1.00 61.16 92 CYS A CA 1
ATOM 728 C C . CYS A 1 92 ? 24.843 3.997 -36.801 1.00 61.16 92 CYS A C 1
ATOM 730 O O . CYS A 1 92 ? 23.817 4.509 -36.356 1.00 61.16 92 CYS A O 1
ATOM 732 N N . TYR A 1 93 ? 25.601 4.585 -37.730 1.00 63.62 93 TYR A N 1
ATOM 733 C CA . TYR A 1 93 ? 25.285 5.873 -38.349 1.00 63.62 93 TYR A CA 1
ATOM 734 C C . TYR A 1 93 ? 24.975 5.664 -39.822 1.00 63.62 93 TYR A C 1
ATOM 736 O O . TYR A 1 93 ? 25.775 5.088 -40.557 1.00 63.62 93 TYR A O 1
ATOM 744 N N . LEU A 1 94 ? 23.809 6.141 -40.241 1.00 58.94 94 LEU A N 1
ATOM 745 C CA . LEU A 1 94 ? 23.273 5.909 -41.571 1.00 58.94 94 LEU A CA 1
ATOM 746 C C . LEU A 1 94 ? 23.174 7.242 -42.304 1.00 58.94 94 LEU A C 1
ATOM 748 O O . LEU A 1 94 ? 22.227 8.001 -42.114 1.00 58.94 94 LEU A O 1
ATOM 752 N N . PHE A 1 95 ? 24.170 7.537 -43.137 1.00 54.91 95 PHE A N 1
ATOM 753 C CA . PHE A 1 95 ? 24.153 8.719 -43.991 1.00 54.91 95 PHE A CA 1
ATOM 754 C C . PHE A 1 95 ? 23.493 8.353 -45.316 1.00 54.91 95 PHE A C 1
ATOM 756 O O . PHE A 1 95 ? 24.003 7.553 -46.099 1.00 54.91 95 PHE A O 1
ATOM 763 N N . GLY A 1 96 ? 22.306 8.905 -45.554 1.00 60.34 96 GLY A N 1
ATOM 764 C CA . GLY A 1 96 ? 21.566 8.674 -46.783 1.00 60.34 96 GLY A CA 1
ATOM 765 C C . GLY A 1 96 ? 22.251 9.328 -47.977 1.00 60.34 96 GLY A C 1
ATOM 766 O O . GLY A 1 96 ? 21.929 10.468 -48.269 1.00 60.34 96 GLY A O 1
ATOM 767 N N . GLN A 1 97 ? 23.142 8.595 -48.651 1.00 47.31 97 GLN A N 1
ATOM 768 C CA . GLN A 1 97 ? 23.164 8.349 -50.101 1.00 47.31 97 GLN A CA 1
ATOM 769 C C . GLN A 1 97 ? 24.069 7.123 -50.350 1.00 47.31 97 GLN A C 1
ATOM 771 O O . GLN A 1 97 ? 25.284 7.241 -50.369 1.00 47.31 97 GLN A O 1
ATOM 776 N N . ARG A 1 98 ? 23.448 5.946 -50.536 1.00 40.00 98 ARG A N 1
ATOM 777 C CA . ARG A 1 98 ? 24.060 4.628 -50.829 1.00 40.00 98 ARG A CA 1
ATOM 778 C C . ARG A 1 98 ? 25.003 4.038 -49.766 1.00 40.00 98 ARG A C 1
ATOM 780 O O . ARG A 1 98 ? 26.172 4.382 -49.676 1.00 40.00 98 ARG A O 1
ATOM 787 N N . GLY A 1 99 ? 24.508 2.989 -49.107 1.00 44.66 99 GLY A N 1
ATOM 788 C CA . GLY A 1 99 ? 25.340 1.945 -48.503 1.00 44.66 99 GLY A CA 1
ATOM 789 C C . GLY A 1 99 ? 24.942 1.618 -47.073 1.00 44.66 99 GLY A C 1
ATOM 790 O O . GLY A 1 99 ? 25.104 2.457 -46.196 1.00 44.66 99 GLY A O 1
ATOM 791 N N . GLN A 1 100 ? 24.463 0.393 -46.831 1.00 45.47 100 GLN A N 1
ATOM 792 C CA . GLN A 1 100 ? 24.424 -0.186 -45.487 1.00 45.47 100 GLN A CA 1
ATOM 793 C C . GLN A 1 100 ? 24.705 -1.686 -45.518 1.00 45.47 100 GLN A C 1
ATOM 795 O O . GLN A 1 100 ? 23.835 -2.504 -45.800 1.00 45.47 100 GLN A O 1
ATOM 800 N N . THR A 1 101 ? 25.936 -2.032 -45.159 1.00 46.19 101 THR A N 1
ATOM 801 C CA . THR A 1 101 ? 26.303 -3.327 -44.586 1.00 46.19 101 THR A CA 1
ATOM 802 C C . THR A 1 101 ? 26.647 -3.107 -43.122 1.00 46.19 101 THR A C 1
ATOM 804 O O . THR A 1 101 ? 27.639 -2.445 -42.834 1.00 46.19 101 THR A O 1
ATOM 807 N N . ALA A 1 102 ? 25.820 -3.654 -42.228 1.00 36.59 102 ALA A N 1
ATOM 808 C CA . ALA A 1 102 ? 26.192 -4.431 -41.038 1.00 36.59 102 ALA A CA 1
ATOM 809 C C . ALA A 1 102 ? 25.103 -4.309 -39.957 1.00 36.59 102 ALA A C 1
ATOM 811 O O . ALA A 1 102 ? 24.939 -3.267 -39.334 1.00 36.59 102 ALA A O 1
ATOM 812 N N . GLY A 1 103 ? 24.406 -5.422 -39.704 1.00 39.38 103 GLY A N 1
ATOM 813 C CA . GLY A 1 103 ? 23.692 -5.656 -38.446 1.00 39.38 103 GLY A CA 1
ATOM 814 C C . GLY A 1 103 ? 22.244 -5.162 -38.364 1.00 39.38 103 GLY A C 1
ATOM 815 O O . GLY A 1 103 ? 21.957 -4.201 -37.667 1.00 39.38 103 GLY A O 1
ATOM 816 N N . LYS A 1 104 ? 21.319 -5.898 -38.996 1.00 40.16 104 LYS A N 1
ATOM 817 C CA . LYS A 1 104 ? 19.890 -6.033 -38.620 1.00 40.16 104 LYS A CA 1
ATOM 818 C C . LYS A 1 104 ? 19.061 -4.751 -38.358 1.00 40.16 104 LYS A C 1
ATOM 820 O O . LYS A 1 104 ? 18.159 -4.788 -37.528 1.00 40.16 104 LYS A O 1
ATOM 825 N N . ILE A 1 105 ? 19.262 -3.663 -39.100 1.00 43.94 105 ILE A N 1
ATOM 826 C CA . ILE A 1 105 ? 18.257 -2.586 -39.194 1.00 43.94 105 ILE A CA 1
ATOM 827 C C . ILE A 1 105 ? 17.371 -2.907 -40.406 1.00 43.94 105 ILE A C 1
ATOM 829 O O . ILE A 1 105 ? 17.788 -2.724 -41.547 1.00 43.94 105 ILE A O 1
ATOM 833 N N . SER A 1 106 ? 16.175 -3.465 -40.177 1.00 41.81 106 SER A N 1
ATOM 834 C CA . SER A 1 106 ? 15.180 -3.635 -41.250 1.00 41.81 106 SER A CA 1
ATOM 835 C C . SER A 1 106 ? 14.594 -2.273 -41.598 1.00 41.81 106 SER A C 1
ATOM 837 O O . SER A 1 106 ? 13.799 -1.722 -40.842 1.00 41.81 106 SER A O 1
ATOM 839 N N . ILE A 1 107 ? 14.997 -1.728 -42.743 1.00 43.00 107 ILE A N 1
ATOM 840 C CA . ILE A 1 107 ? 14.363 -0.556 -43.341 1.00 43.00 107 ILE A CA 1
ATOM 841 C C . ILE A 1 107 ? 13.116 -1.074 -44.067 1.00 43.00 107 ILE A C 1
ATOM 843 O O . ILE A 1 107 ? 13.231 -1.764 -45.078 1.00 43.00 107 ILE A O 1
ATOM 847 N N . ALA A 1 108 ? 11.924 -0.793 -43.537 1.00 41.03 108 ALA A N 1
ATOM 848 C CA . ALA A 1 108 ? 10.675 -1.036 -44.253 1.00 41.03 108 ALA A CA 1
ATOM 849 C C . ALA A 1 108 ? 10.541 0.019 -45.363 1.00 41.03 108 ALA A C 1
ATOM 851 O O . ALA A 1 108 ? 10.019 1.111 -45.150 1.00 41.03 108 ALA A O 1
ATOM 852 N N . GLU A 1 109 ? 11.077 -0.280 -46.543 1.00 39.09 109 GLU A N 1
ATOM 853 C CA . GLU A 1 109 ? 10.904 0.546 -47.734 1.00 39.09 109 GLU A CA 1
ATOM 854 C C . GLU A 1 109 ? 9.440 0.447 -48.193 1.00 39.09 109 GLU A C 1
ATOM 856 O O . GLU A 1 109 ? 9.017 -0.549 -48.779 1.00 39.09 109 GLU A O 1
ATOM 861 N N . GLN A 1 110 ? 8.626 1.466 -47.891 1.00 34.03 110 GLN A N 1
ATOM 862 C CA . GLN A 1 110 ? 7.322 1.607 -48.537 1.00 34.03 110 GLN A CA 1
ATOM 863 C C . GLN A 1 110 ? 7.550 1.944 -50.013 1.00 34.03 110 GLN A C 1
ATOM 865 O O . GLN A 1 110 ? 7.983 3.044 -50.358 1.00 34.03 110 GLN A O 1
ATOM 870 N N . LEU A 1 111 ? 7.269 0.960 -50.869 1.00 34.88 111 LEU A N 1
ATOM 871 C CA . LEU A 1 111 ? 7.264 1.036 -52.328 1.00 34.88 111 LEU A CA 1
ATOM 872 C C . LEU A 1 111 ? 6.576 2.318 -52.821 1.00 34.88 111 LEU A C 1
ATOM 874 O O . LEU A 1 111 ? 5.352 2.382 -52.931 1.00 34.88 111 LEU A O 1
ATOM 878 N N . ARG A 1 112 ? 7.363 3.320 -53.224 1.00 39.84 112 ARG A N 1
ATOM 879 C CA . ARG A 1 112 ? 6.894 4.353 -54.152 1.00 39.84 112 ARG A CA 1
ATOM 880 C C . ARG A 1 112 ? 7.065 3.833 -55.577 1.00 39.84 112 ARG A C 1
ATOM 882 O O . ARG A 1 112 ? 7.911 4.301 -56.329 1.00 39.84 112 ARG A O 1
ATOM 889 N N . THR A 1 113 ? 6.237 2.862 -55.957 1.00 47.72 113 THR A N 1
ATOM 890 C CA . THR A 1 113 ? 5.911 2.641 -57.3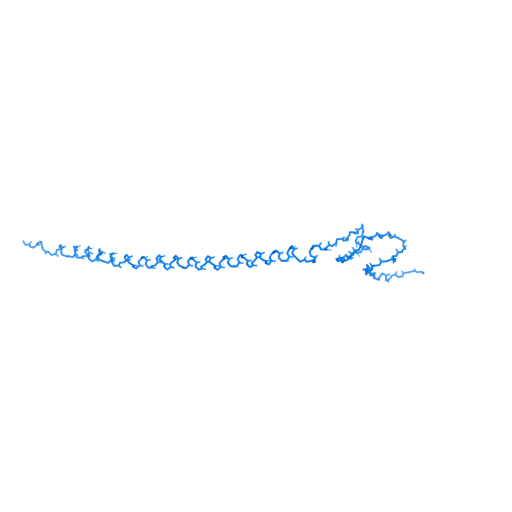70 1.00 47.72 113 THR A CA 1
ATOM 891 C C . THR A 1 113 ? 5.090 3.831 -57.850 1.00 47.72 113 THR A C 1
ATOM 893 O O . THR A 1 113 ? 3.911 3.965 -57.538 1.00 47.72 113 THR A O 1
ATOM 896 N N . GLY A 1 114 ? 5.740 4.723 -58.587 1.00 34.53 114 GLY A N 1
ATOM 897 C CA . GLY A 1 114 ? 5.113 5.829 -59.298 1.00 34.53 114 GLY A CA 1
ATOM 898 C C . GLY A 1 114 ? 6.071 6.276 -60.388 1.00 34.53 114 GLY A C 1
ATOM 899 O O . GLY A 1 114 ? 7.055 6.945 -60.094 1.00 34.53 114 GLY A O 1
ATOM 900 N N . GLY A 1 115 ? 5.825 5.802 -61.610 1.00 37.84 115 GLY A N 1
ATOM 901 C CA . GLY A 1 115 ? 6.751 5.910 -62.732 1.00 37.84 115 GLY A CA 1
ATOM 902 C C . GLY A 1 115 ? 7.004 7.328 -63.236 1.00 37.84 115 GLY A C 1
ATOM 903 O O . GLY A 1 115 ? 6.324 8.274 -62.839 1.00 37.84 115 GLY A O 1
ATOM 904 N N . ARG A 1 116 ? 7.953 7.433 -64.173 1.00 40.94 116 ARG A N 1
ATOM 905 C CA . ARG A 1 116 ? 7.839 8.119 -65.474 1.00 40.94 116 ARG A CA 1
ATOM 906 C C . ARG A 1 116 ? 9.198 8.155 -66.188 1.00 40.94 116 ARG A C 1
ATOM 908 O O . ARG A 1 116 ? 10.219 8.294 -65.525 1.00 40.94 116 ARG A O 1
ATOM 915 N N . THR A 1 117 ? 9.077 8.101 -67.520 1.00 45.16 117 THR A N 1
ATOM 916 C CA . THR A 1 117 ? 10.059 8.168 -68.625 1.00 45.16 117 THR A CA 1
ATOM 917 C C . THR A 1 117 ? 10.997 6.987 -68.787 1.00 45.16 117 THR A C 1
ATOM 919 O O . THR A 1 117 ? 11.958 6.886 -67.998 1.00 45.16 117 THR A O 1
#

InterPro domains:
  IPR003481 Flagellar hook-associated protein 2, N-terminal [PF02465] (8-89)
  IPR040026 Flagellar hook-associated protein 2 [PTHR30288] (3-89)

Secondary structure (DSSP, 8-state):
----SSHHHHHHHHHHHHHHHHHHHHHHHHHHHHHHHHHHHHHHHHHHHHHHHHHHHHIIIII-HHHHS------S-TTT------TTPPP----SSS---SS--------------

pLDDT: mean 71.17, std 18.25, range [34.03, 96.44]